Protein AF-A0A9E1JSA4-F1 (afdb_monomer)

pLDDT: mean 88.65, std 15.72, range [30.05, 98.81]

Mean predicted aligned error: 5.72 Å

Secondary structure (DSSP, 8-state):
-PPPPP--HHHHTSPPBP--HHHHHHTTHHHHHHHHHHTSSS--SEEEGGGGT--BSEEEEEETTEEEEEES-EEEEEEEEPPPEEE--TTSTT--EEE--EEEEEEEETTEEEEEEHHHHHHHHHHHHHHTT--HHHHSEE--------

Structure (mmCIF, N/CA/C/O backbone):
data_AF-A0A9E1JSA4-F1
#
_entry.id   AF-A0A9E1JSA4-F1
#
loop_
_atom_site.group_PDB
_atom_site.id
_atom_site.type_symbol
_atom_site.label_atom_id
_atom_site.label_alt_id
_atom_site.label_comp_id
_atom_site.label_asym_id
_atom_site.label_entity_id
_atom_site.label_seq_id
_atom_site.pdbx_PDB_ins_code
_atom_site.Cartn_x
_atom_site.Cartn_y
_atom_site.Cartn_z
_atom_site.occupancy
_atom_site.B_iso_or_equiv
_atom_site.auth_seq_id
_atom_site.auth_comp_id
_atom_site.auth_asym_id
_atom_site.auth_atom_id
_atom_site.pdbx_PDB_model_num
ATOM 1 N N . MET A 1 1 ? 10.014 -5.311 18.396 1.00 60.06 1 MET A N 1
ATOM 2 C CA . MET A 1 1 ? 10.440 -6.241 17.327 1.00 60.06 1 MET A CA 1
ATOM 3 C C . MET A 1 1 ? 9.776 -5.787 16.044 1.00 60.06 1 MET A C 1
ATOM 5 O O . MET A 1 1 ? 8.606 -5.438 16.106 1.00 60.06 1 MET A O 1
ATOM 9 N N . THR A 1 2 ? 10.513 -5.715 14.939 1.00 83.81 2 THR A N 1
ATOM 10 C CA . THR A 1 2 ? 9.966 -5.268 13.650 1.00 83.81 2 THR A CA 1
ATOM 11 C C . THR A 1 2 ? 9.256 -6.417 12.941 1.00 83.81 2 THR A C 1
ATOM 13 O O . THR A 1 2 ? 9.742 -7.548 12.987 1.00 83.81 2 THR A O 1
ATOM 16 N N . ASP A 1 3 ? 8.117 -6.145 12.299 1.00 91.88 3 ASP A N 1
ATOM 17 C CA . ASP A 1 3 ? 7.395 -7.154 11.522 1.00 91.88 3 ASP A CA 1
ATOM 18 C C . ASP A 1 3 ? 8.236 -7.669 10.348 1.00 91.88 3 ASP A C 1
ATOM 20 O O . ASP A 1 3 ? 8.917 -6.909 9.656 1.00 91.88 3 ASP A O 1
ATOM 24 N N . LYS A 1 4 ? 8.154 -8.978 10.094 1.00 92.62 4 LYS A N 1
ATOM 25 C CA . LYS A 1 4 ? 8.785 -9.605 8.932 1.00 92.62 4 LYS A CA 1
ATOM 26 C C . LYS A 1 4 ? 7.901 -9.412 7.701 1.00 92.62 4 LYS A C 1
ATOM 28 O O . LYS A 1 4 ? 6.709 -9.710 7.744 1.00 92.62 4 LYS A O 1
ATOM 33 N N . ILE A 1 5 ? 8.507 -9.006 6.587 1.00 94.50 5 ILE A N 1
ATOM 34 C CA . ILE A 1 5 ? 7.820 -8.968 5.293 1.00 94.50 5 ILE A CA 1
ATOM 35 C C . ILE A 1 5 ? 7.510 -10.400 4.844 1.00 94.50 5 ILE A C 1
ATOM 37 O O . ILE A 1 5 ? 8.395 -11.255 4.752 1.00 94.50 5 ILE A O 1
ATOM 41 N N . ILE A 1 6 ? 6.237 -10.659 4.569 1.00 95.69 6 ILE A N 1
ATOM 42 C CA . ILE A 1 6 ? 5.735 -11.949 4.112 1.00 95.69 6 ILE A CA 1
ATOM 43 C C . ILE A 1 6 ? 6.086 -12.148 2.640 1.00 95.69 6 ILE A C 1
ATOM 45 O O . ILE A 1 6 ? 5.862 -11.265 1.811 1.00 95.69 6 ILE A O 1
ATOM 49 N N . THR A 1 7 ? 6.593 -13.340 2.330 1.00 95.19 7 THR A N 1
ATOM 50 C CA . THR A 1 7 ? 6.856 -13.833 0.967 1.00 95.19 7 THR A CA 1
ATOM 51 C C . THR A 1 7 ? 5.967 -15.022 0.586 1.00 95.19 7 THR A C 1
ATOM 53 O O . THR A 1 7 ? 6.021 -15.509 -0.541 1.00 95.19 7 THR A O 1
ATOM 56 N N . ASP A 1 8 ? 5.158 -15.508 1.529 1.00 96.25 8 ASP A N 1
ATOM 57 C CA . ASP A 1 8 ? 4.185 -16.576 1.318 1.00 96.25 8 ASP A CA 1
ATOM 58 C C . ASP A 1 8 ? 3.027 -16.073 0.441 1.00 96.25 8 ASP A C 1
ATOM 60 O O . ASP A 1 8 ? 2.256 -15.192 0.834 1.00 96.25 8 ASP A O 1
ATOM 64 N N . GLN A 1 9 ? 2.904 -16.634 -0.761 1.00 95.00 9 GLN A N 1
ATOM 65 C CA . GLN A 1 9 ? 1.901 -16.200 -1.729 1.00 95.00 9 GLN A CA 1
ATOM 66 C C . GLN A 1 9 ? 0.475 -16.607 -1.347 1.00 95.00 9 GLN A C 1
ATOM 68 O O . GLN A 1 9 ? -0.454 -15.935 -1.786 1.00 95.00 9 GLN A O 1
ATOM 73 N N . GLU A 1 10 ? 0.264 -17.646 -0.537 1.00 95.12 10 GLU A N 1
ATOM 74 C CA . GLU A 1 10 ? -1.085 -18.007 -0.082 1.00 95.12 10 GLU A CA 1
ATOM 75 C C . GLU A 1 10 ? -1.642 -16.929 0.847 1.00 95.12 10 GLU A C 1
ATOM 77 O O . GLU A 1 10 ? -2.804 -16.533 0.736 1.00 95.12 10 GLU A O 1
ATOM 82 N N . ILE A 1 11 ? -0.792 -16.384 1.723 1.00 96.38 11 ILE A N 1
ATOM 83 C CA . ILE A 1 11 ? -1.162 -15.253 2.578 1.00 96.38 11 ILE A CA 1
ATOM 84 C C . ILE A 1 11 ? -1.359 -13.990 1.739 1.00 96.38 11 ILE A C 1
ATOM 86 O O . ILE A 1 11 ? -2.385 -13.327 1.874 1.00 96.38 11 ILE A O 1
ATOM 90 N N . LEU A 1 12 ? -0.414 -13.669 0.853 1.00 97.19 12 LEU A N 1
ATOM 91 C CA . LEU A 1 12 ? -0.435 -12.425 0.073 1.00 97.19 12 LEU A CA 1
ATOM 92 C C . LEU A 1 12 ? -1.573 -12.348 -0.953 1.00 97.19 12 LEU A C 1
ATOM 94 O O . LEU A 1 12 ? -1.863 -11.264 -1.451 1.00 97.19 12 LEU A O 1
ATOM 98 N N . ARG A 1 13 ? -2.205 -13.479 -1.283 1.00 96.25 13 ARG A N 1
ATOM 99 C CA . ARG A 1 13 ? -3.356 -13.550 -2.194 1.00 96.25 13 ARG A CA 1
ATOM 100 C C . ARG A 1 13 ? -4.704 -13.372 -1.495 1.00 96.25 13 ARG A C 1
ATOM 102 O O . ARG A 1 13 ? -5.732 -13.327 -2.169 1.00 96.25 13 ARG A O 1
ATOM 109 N N . LYS A 1 14 ? -4.729 -13.249 -0.163 1.00 97.19 14 LYS A N 1
ATOM 110 C CA . LYS A 1 14 ? -5.958 -12.935 0.578 1.00 97.19 14 LYS A CA 1
ATOM 111 C C . LYS A 1 14 ? -6.451 -11.534 0.211 1.00 97.19 14 LYS A C 1
ATOM 113 O O . LYS A 1 14 ? -5.670 -10.589 0.147 1.00 97.19 14 LYS A O 1
ATOM 118 N N . ILE A 1 15 ? -7.762 -11.403 0.016 1.00 97.38 15 ILE A N 1
ATOM 119 C CA . ILE A 1 15 ? -8.406 -10.102 -0.185 1.00 97.38 15 ILE A CA 1
ATOM 120 C C . ILE A 1 15 ? -8.482 -9.390 1.166 1.00 97.38 15 ILE A C 1
ATOM 122 O O . ILE A 1 15 ? -9.014 -9.931 2.137 1.00 97.38 15 ILE A O 1
ATOM 126 N N . SER A 1 16 ? -7.950 -8.173 1.219 1.00 98.12 16 SER A N 1
ATOM 127 C CA . SER A 1 16 ? -7.999 -7.335 2.410 1.00 98.12 16 SER A CA 1
ATOM 128 C C . SER A 1 16 ? -9.418 -6.850 2.705 1.00 98.12 16 SER A C 1
ATOM 130 O O . SER A 1 16 ? -10.176 -6.495 1.804 1.00 98.12 16 SER A O 1
ATOM 132 N N . SER A 1 17 ? -9.762 -6.768 3.987 1.00 98.25 17 SER A N 1
ATOM 133 C CA . SER A 1 17 ? -11.061 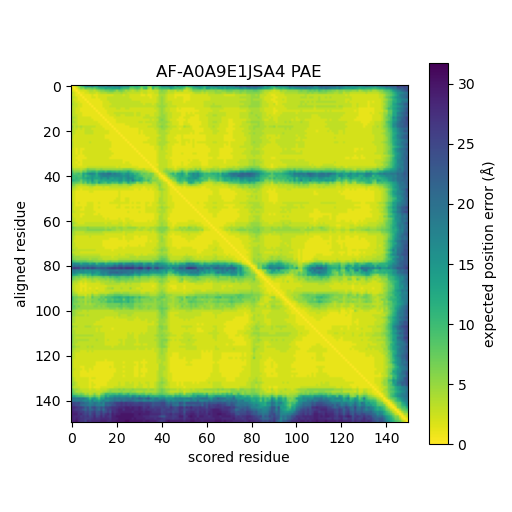-6.280 4.455 1.00 98.25 17 SER A CA 1
ATOM 134 C C . SER A 1 17 ? -11.087 -4.752 4.593 1.00 98.25 17 SER A C 1
ATOM 136 O O . SER A 1 17 ? -10.047 -4.154 4.901 1.00 98.25 17 SER A O 1
ATOM 138 N N . PRO A 1 18 ? -12.257 -4.102 4.424 1.00 98.06 18 PRO A N 1
ATOM 139 C CA . PRO A 1 18 ? -12.437 -2.694 4.769 1.00 98.06 18 PRO A CA 1
ATOM 140 C C . PRO A 1 18 ? -11.917 -2.389 6.175 1.00 98.06 18 PRO A C 1
ATOM 142 O O . PRO A 1 18 ? -12.026 -3.209 7.083 1.00 98.06 18 PRO A O 1
ATOM 145 N N . THR A 1 19 ? -11.309 -1.222 6.342 1.00 97.94 19 THR A N 1
ATOM 146 C CA . THR A 1 19 ? -10.531 -0.873 7.536 1.00 97.94 19 THR A CA 1
ATOM 147 C C . THR A 1 19 ? -10.969 0.473 8.095 1.00 97.94 19 THR A C 1
ATOM 149 O O . THR A 1 19 ? -11.184 1.416 7.334 1.00 97.94 19 THR A O 1
ATOM 152 N N . SER A 1 20 ? -11.104 0.592 9.414 1.00 98.31 20 SER A N 1
ATOM 153 C CA . SER A 1 20 ? -11.369 1.874 10.075 1.00 98.31 20 SER A CA 1
ATOM 154 C C . SER A 1 20 ? -10.073 2.595 10.456 1.00 98.31 20 SER A C 1
ATOM 156 O O . SER A 1 20 ? -9.028 1.971 10.626 1.00 98.31 20 SER A O 1
ATOM 158 N N . GLU A 1 21 ? -10.138 3.915 10.641 1.00 98.00 21 GLU A N 1
ATOM 159 C CA . GLU A 1 21 ? -9.004 4.682 11.179 1.00 98.00 21 GLU A CA 1
ATOM 160 C C . GLU A 1 21 ? -8.597 4.189 12.573 1.00 98.00 21 GLU A C 1
ATOM 162 O O . GLU A 1 21 ? -7.408 4.077 12.856 1.00 98.00 21 GLU A O 1
ATOM 167 N N . GLN A 1 22 ? -9.568 3.798 13.407 1.00 98.31 22 GLN A N 1
ATOM 168 C CA . GLN A 1 22 ? -9.292 3.258 14.737 1.00 98.31 22 GLN A CA 1
ATOM 169 C C . GLN A 1 22 ? -8.458 1.972 14.666 1.00 98.31 22 GLN A C 1
ATOM 171 O O . GLN A 1 22 ? -7.467 1.859 15.372 1.00 98.31 22 GLN A O 1
ATOM 176 N N . GLN A 1 23 ? -8.768 1.049 13.746 1.00 98.44 23 GLN A N 1
ATOM 177 C CA . GLN A 1 23 ? -7.958 -0.161 13.554 1.00 98.44 23 GLN A CA 1
ATOM 178 C C . GLN A 1 23 ? -6.525 0.158 13.114 1.00 98.44 23 GLN A C 1
ATOM 180 O O . GLN A 1 23 ? -5.592 -0.522 13.533 1.00 98.44 23 GLN A O 1
ATOM 185 N N . VAL A 1 24 ? -6.336 1.178 12.268 1.00 98.31 24 VAL A N 1
ATOM 186 C CA . VAL A 1 24 ? -4.997 1.624 11.848 1.00 98.31 24 VAL A CA 1
ATOM 187 C C . VAL A 1 24 ? -4.188 2.109 13.050 1.00 98.31 24 VAL A C 1
ATOM 189 O O . VAL A 1 24 ? -3.004 1.782 13.144 1.00 98.31 24 VAL A O 1
ATOM 192 N N . ILE A 1 25 ? -4.826 2.874 13.941 1.00 98.06 25 ILE A N 1
ATOM 193 C CA . ILE A 1 25 ? -4.217 3.434 15.153 1.00 98.06 25 ILE A CA 1
ATOM 194 C C . ILE A 1 25 ? -3.915 2.326 16.164 1.00 98.06 25 ILE A C 1
ATOM 196 O O . ILE A 1 25 ? -2.771 2.196 16.588 1.00 98.06 25 ILE A O 1
ATOM 200 N N . ASP A 1 26 ? -4.905 1.497 16.497 1.00 98.25 26 ASP A N 1
ATOM 201 C CA . ASP A 1 26 ? -4.788 0.435 17.505 1.00 98.25 26 ASP A CA 1
ATOM 202 C C . ASP A 1 26 ? -3.701 -0.584 17.146 1.00 98.25 26 ASP A C 1
ATOM 204 O O . ASP A 1 26 ? -3.016 -1.118 18.016 1.00 98.25 26 ASP A O 1
ATOM 208 N N . LEU A 1 27 ? -3.532 -0.851 15.848 1.00 97.88 27 LEU A N 1
ATOM 209 C CA . LEU A 1 27 ? -2.523 -1.776 15.339 1.00 97.88 27 LEU A CA 1
ATOM 210 C C . LEU A 1 27 ? -1.191 -1.101 15.006 1.00 97.88 27 LEU A C 1
ATOM 212 O O . LEU A 1 27 ? -0.290 -1.805 14.550 1.00 97.88 27 LEU A O 1
ATOM 216 N N . ASP A 1 28 ? -1.078 0.218 15.179 1.00 97.94 28 ASP A N 1
ATOM 217 C CA . ASP A 1 28 ? 0.084 1.043 14.833 1.00 97.94 28 ASP A CA 1
ATOM 218 C C . ASP A 1 28 ? 0.617 0.782 13.408 1.00 97.94 28 ASP A C 1
ATOM 220 O O . ASP A 1 28 ? 1.824 0.678 13.154 1.00 97.94 28 ASP A O 1
ATOM 224 N N . LEU A 1 29 ? -0.298 0.621 12.441 1.00 98.06 29 LEU A N 1
ATOM 225 C CA . LEU A 1 29 ? 0.060 0.114 11.108 1.00 98.06 29 LEU A CA 1
ATOM 226 C C . LEU A 1 29 ? 1.054 1.020 10.383 1.00 98.06 29 LEU A C 1
ATOM 228 O O . LEU A 1 29 ? 1.892 0.530 9.633 1.00 98.06 29 LEU A O 1
ATOM 232 N N . VAL A 1 30 ? 0.986 2.335 10.599 1.00 97.69 30 VAL A N 1
ATOM 233 C CA . VAL A 1 30 ? 1.906 3.282 9.958 1.00 97.69 30 VAL A CA 1
ATOM 234 C C . VAL A 1 30 ? 3.350 3.009 10.378 1.00 97.69 30 VAL A C 1
ATOM 236 O O . VAL A 1 30 ? 4.217 2.871 9.515 1.00 97.69 30 VAL A O 1
ATOM 239 N N . ASN A 1 31 ? 3.623 2.921 11.681 1.00 97.00 31 ASN A N 1
ATOM 240 C CA . ASN A 1 31 ? 4.989 2.721 12.160 1.00 97.00 31 ASN A CA 1
ATOM 241 C C . ASN A 1 31 ? 5.480 1.305 11.867 1.00 97.00 31 ASN A C 1
ATOM 243 O O . ASN A 1 31 ? 6.637 1.140 11.494 1.00 97.00 31 ASN A O 1
ATOM 247 N N . ARG A 1 32 ? 4.607 0.298 11.963 1.00 97.12 32 ARG A N 1
ATOM 248 C CA . ARG A 1 32 ? 4.953 -1.094 11.646 1.00 97.12 32 ARG A CA 1
ATOM 249 C C . ARG A 1 32 ? 5.341 -1.284 10.188 1.00 97.12 32 ARG A C 1
ATOM 251 O O . ARG A 1 32 ? 6.376 -1.882 9.909 1.00 97.12 32 ARG A O 1
ATOM 258 N N . LEU A 1 33 ? 4.561 -0.723 9.263 1.00 96.75 33 LEU A N 1
ATOM 259 C CA . LEU A 1 33 ? 4.867 -0.780 7.832 1.00 96.75 33 LEU A CA 1
ATOM 260 C C . LEU A 1 33 ? 6.145 -0.010 7.496 1.00 96.75 33 LEU A C 1
ATOM 262 O O . LEU A 1 33 ? 6.985 -0.526 6.759 1.00 96.75 33 LEU A O 1
ATOM 266 N N . ARG A 1 34 ? 6.326 1.185 8.076 1.00 95.25 34 ARG A N 1
ATOM 267 C CA . ARG A 1 34 ? 7.558 1.971 7.921 1.00 95.25 34 ARG A CA 1
ATOM 268 C C . ARG A 1 34 ? 8.774 1.187 8.414 1.00 95.25 34 ARG A C 1
ATOM 270 O O . ARG A 1 34 ? 9.733 1.017 7.672 1.00 95.25 34 ARG A O 1
ATOM 277 N N . ALA A 1 35 ? 8.710 0.670 9.639 1.00 94.31 35 ALA A N 1
ATOM 278 C CA . ALA A 1 35 ? 9.800 -0.080 10.243 1.00 94.31 35 ALA A CA 1
ATOM 279 C C . ALA A 1 35 ? 10.120 -1.344 9.437 1.00 94.31 35 ALA A C 1
ATOM 281 O O . ALA A 1 35 ? 11.286 -1.590 9.153 1.00 94.31 35 ALA A O 1
ATOM 282 N N . ALA A 1 36 ? 9.111 -2.114 9.015 1.00 93.44 36 ALA A N 1
ATOM 283 C CA . ALA A 1 36 ? 9.313 -3.300 8.183 1.00 93.44 36 ALA A CA 1
ATOM 284 C C . ALA A 1 36 ? 10.008 -2.954 6.857 1.00 93.44 36 ALA A C 1
ATOM 286 O O . ALA A 1 36 ? 10.972 -3.621 6.480 1.00 93.44 36 ALA A O 1
ATOM 287 N N . ASN A 1 37 ? 9.591 -1.874 6.190 1.00 91.44 37 ASN A N 1
ATOM 288 C CA . ASN A 1 37 ? 10.226 -1.397 4.961 1.00 91.44 37 ASN A CA 1
ATOM 289 C C . ASN A 1 37 ? 11.697 -0.982 5.158 1.00 91.44 37 ASN A C 1
ATOM 291 O O . ASN A 1 37 ? 12.507 -1.157 4.250 1.00 91.44 37 ASN A O 1
ATOM 295 N N . ASP A 1 38 ? 12.043 -0.464 6.338 1.00 87.00 38 ASP A N 1
ATOM 296 C CA . ASP A 1 38 ? 13.382 0.042 6.656 1.00 87.00 38 ASP A CA 1
ATOM 297 C C . ASP A 1 38 ? 14.353 -1.061 7.158 1.00 87.00 38 ASP A C 1
ATOM 299 O O . ASP A 1 38 ? 15.528 -0.787 7.386 1.00 87.00 38 ASP A O 1
ATOM 303 N N . THR A 1 39 ? 13.908 -2.321 7.310 1.00 76.88 39 THR A N 1
ATOM 304 C CA . THR A 1 39 ? 14.761 -3.439 7.795 1.00 76.88 39 THR A CA 1
ATOM 305 C C . THR A 1 39 ? 15.593 -4.152 6.725 1.00 76.88 39 THR A C 1
ATOM 307 O O . THR A 1 39 ? 16.436 -4.985 7.062 1.00 76.88 39 THR A O 1
ATOM 310 N N . GLY A 1 40 ? 15.361 -3.878 5.440 1.00 64.50 40 GLY A N 1
ATOM 311 C CA . GLY A 1 40 ? 16.043 -4.553 4.333 1.00 64.50 40 GLY A CA 1
ATOM 312 C C . GLY A 1 40 ? 17.326 -3.860 3.863 1.00 64.50 40 GLY A C 1
ATOM 313 O O . GLY A 1 40 ? 17.562 -2.689 4.133 1.00 64.50 40 GL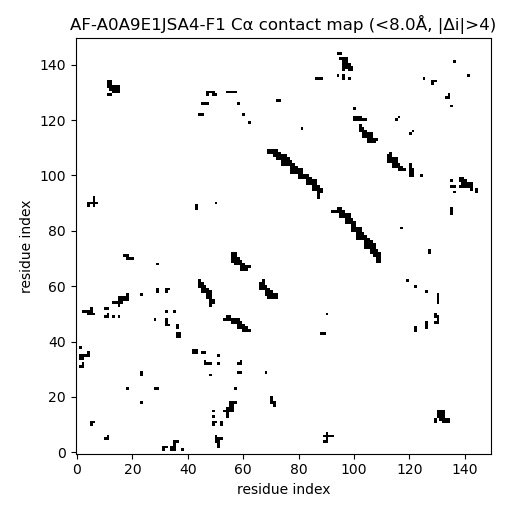Y A O 1
ATOM 314 N N . TRP A 1 41 ? 18.121 -4.568 3.054 1.00 56.50 41 TRP A N 1
ATOM 315 C CA . TRP A 1 41 ? 19.255 -3.990 2.307 1.00 56.50 41 TRP A CA 1
ATOM 316 C C . TRP A 1 41 ? 18.819 -2.961 1.252 1.00 56.50 41 TRP A C 1
ATOM 318 O O . TRP A 1 41 ? 19.618 -2.145 0.800 1.00 56.50 41 TRP A O 1
ATOM 328 N N . ILE A 1 42 ? 17.550 -3.022 0.839 1.00 65.38 42 ILE A N 1
ATOM 329 C CA . ILE A 1 42 ? 16.923 -2.120 -0.123 1.00 65.38 42 ILE A CA 1
ATOM 330 C C . ILE A 1 42 ? 15.581 -1.698 0.471 1.00 65.38 42 ILE A C 1
ATOM 332 O O . ILE A 1 42 ? 14.702 -2.539 0.664 1.00 65.38 42 ILE A O 1
ATOM 336 N N . ALA A 1 43 ? 15.418 -0.404 0.740 1.00 72.25 43 ALA A N 1
ATOM 337 C CA . ALA A 1 43 ? 14.133 0.152 1.141 1.00 72.25 43 ALA A CA 1
ATOM 338 C C . ALA A 1 43 ? 13.186 0.211 -0.068 1.00 72.25 43 ALA A C 1
ATOM 340 O O . ALA A 1 43 ? 13.546 0.717 -1.136 1.00 72.25 43 ALA A O 1
ATOM 341 N N . GLY A 1 44 ? 11.969 -0.303 0.100 1.00 82.44 44 GLY A N 1
ATOM 342 C CA . GLY A 1 44 ? 10.902 -0.177 -0.888 1.00 82.44 44 GLY A CA 1
ATOM 343 C C . GLY A 1 44 ? 10.284 1.223 -0.894 1.00 82.44 44 GLY A C 1
ATOM 344 O O . GLY A 1 44 ? 10.512 2.042 0.000 1.00 82.44 44 GLY A O 1
ATOM 345 N N . CYS A 1 45 ? 9.472 1.506 -1.917 1.00 91.88 45 CYS A N 1
ATOM 346 C CA . CYS A 1 45 ? 8.706 2.753 -1.983 1.00 91.88 45 CYS A CA 1
ATOM 347 C C . CYS A 1 45 ? 7.408 2.702 -1.165 1.00 91.88 45 CYS A C 1
ATOM 349 O O . CYS A 1 45 ? 6.835 3.757 -0.910 1.00 91.88 45 CYS A O 1
ATOM 351 N N . GLY A 1 46 ? 6.937 1.518 -0.770 1.00 95.44 46 GLY A N 1
ATOM 352 C CA . GLY A 1 46 ? 5.681 1.322 -0.055 1.00 95.44 46 GLY A CA 1
ATOM 353 C C . GLY A 1 46 ? 5.502 -0.109 0.433 1.00 95.44 46 GLY A C 1
ATOM 354 O O . GLY A 1 46 ? 6.254 -1.005 0.043 1.00 95.44 46 GLY A O 1
ATOM 355 N N . LEU A 1 47 ? 4.543 -0.274 1.343 1.00 97.19 47 LEU A N 1
ATOM 356 C CA . LEU A 1 47 ? 4.169 -1.554 1.920 1.00 97.19 47 LEU A CA 1
ATOM 357 C C . LEU A 1 47 ? 2.682 -1.546 2.3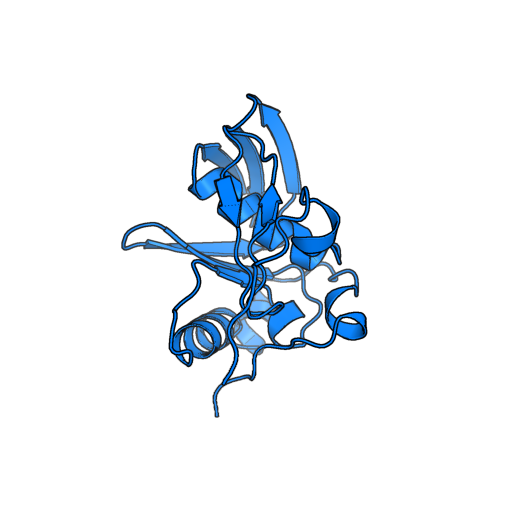11 1.00 97.19 47 LEU A C 1
ATOM 359 O O . LEU A 1 47 ? 2.203 -0.625 2.986 1.00 97.19 47 LEU A O 1
ATOM 363 N N . ALA A 1 48 ? 1.958 -2.592 1.926 1.00 98.31 48 ALA A N 1
ATOM 364 C CA . ALA A 1 48 ? 0.577 -2.841 2.324 1.00 98.31 48 ALA A CA 1
ATOM 365 C C . ALA A 1 48 ? 0.499 -3.695 3.600 1.00 98.31 48 ALA A C 1
ATOM 367 O O . ALA A 1 48 ? 1.344 -4.556 3.839 1.00 98.31 48 ALA A O 1
ATOM 368 N N . ALA A 1 49 ? -0.561 -3.521 4.397 1.00 98.44 49 ALA A N 1
ATOM 369 C CA . ALA A 1 49 ? -0.785 -4.265 5.645 1.00 98.44 49 ALA A CA 1
ATOM 370 C C . ALA A 1 49 ? -0.709 -5.794 5.460 1.00 98.44 49 ALA A C 1
ATOM 372 O O . ALA A 1 49 ? -0.160 -6.503 6.307 1.00 98.44 49 ALA A O 1
ATOM 373 N N . ILE A 1 50 ? -1.175 -6.311 4.318 1.00 98.44 50 ILE A N 1
ATOM 374 C CA . ILE A 1 50 ? -1.119 -7.748 4.018 1.00 98.44 50 ILE A CA 1
ATOM 375 C C . ILE A 1 50 ? 0.320 -8.281 3.953 1.00 98.44 50 ILE A C 1
ATOM 377 O O . ILE A 1 50 ? 0.567 -9.434 4.299 1.00 98.44 50 ILE A O 1
ATOM 381 N N . GLN A 1 51 ? 1.290 -7.438 3.590 1.00 97.50 51 GLN A N 1
ATOM 382 C CA . GLN A 1 51 ? 2.700 -7.821 3.498 1.00 97.50 51 GLN A CA 1
ATOM 383 C C . GLN A 1 51 ? 3.363 -7.986 4.869 1.00 97.50 51 GLN A C 1
ATOM 385 O O . GLN A 1 51 ? 4.463 -8.521 4.935 1.00 97.50 51 GLN A O 1
ATOM 390 N N . ILE A 1 52 ? 2.688 -7.596 5.954 1.00 97.44 52 ILE A N 1
ATOM 391 C CA . ILE A 1 52 ? 3.043 -7.946 7.339 1.00 97.44 52 ILE A CA 1
ATOM 392 C C . ILE A 1 52 ? 2.002 -8.884 7.978 1.00 97.44 52 ILE A C 1
ATOM 394 O O . ILE A 1 52 ? 1.933 -9.018 9.195 1.00 97.44 52 ILE A O 1
ATOM 398 N N . GLY A 1 53 ? 1.166 -9.538 7.161 1.00 97.38 53 GLY A N 1
ATOM 399 C CA . GLY A 1 53 ? 0.212 -10.562 7.603 1.00 97.38 53 GLY A CA 1
ATOM 400 C C . GLY A 1 53 ? -1.139 -10.046 8.069 1.00 97.38 53 GLY A C 1
ATOM 401 O O . GLY A 1 53 ? -1.927 -10.820 8.608 1.00 97.38 53 GLY A O 1
ATOM 402 N N . ILE A 1 54 ? -1.433 -8.765 7.851 1.00 98.06 54 ILE A N 1
ATOM 403 C CA . ILE A 1 54 ? -2.665 -8.130 8.316 1.00 98.06 54 ILE A CA 1
ATOM 404 C C . ILE A 1 54 ? -3.546 -7.808 7.099 1.00 98.06 54 ILE A C 1
ATOM 406 O O . ILE A 1 54 ? -3.282 -6.822 6.412 1.00 98.06 54 ILE A O 1
ATOM 410 N N . PRO A 1 55 ? -4.591 -8.606 6.796 1.00 98.06 55 PRO A N 1
ATOM 411 C CA . PRO A 1 55 ? -5.426 -8.451 5.599 1.00 98.06 55 PRO A CA 1
ATOM 412 C C . PRO A 1 55 ? -6.415 -7.280 5.733 1.00 98.06 55 PRO A C 1
ATOM 414 O O . PRO A 1 55 ? -7.632 -7.457 5.708 1.00 98.06 55 PRO A O 1
ATOM 417 N N . LEU A 1 56 ? -5.888 -6.069 5.892 1.00 98.62 56 LEU A N 1
ATOM 418 C CA . LEU A 1 56 ? -6.625 -4.812 5.987 1.00 98.62 56 LEU A CA 1
ATOM 419 C C . LEU A 1 56 ? -6.350 -3.948 4.749 1.00 98.62 56 LEU A C 1
ATOM 421 O O . LEU A 1 56 ? -5.267 -4.010 4.158 1.00 98.62 56 LEU A O 1
ATOM 425 N N . MET A 1 57 ? -7.347 -3.178 4.309 1.00 98.50 57 MET A N 1
ATOM 426 C CA . MET A 1 57 ? -7.263 -2.244 3.180 1.00 98.50 57 MET A CA 1
ATOM 427 C C . MET A 1 57 ? -6.500 -0.977 3.583 1.00 98.50 57 MET A C 1
ATOM 429 O O . MET A 1 57 ? -7.029 0.140 3.584 1.00 98.50 57 MET A O 1
ATOM 433 N N . PHE A 1 58 ? -5.234 -1.171 3.939 1.00 98.81 58 PHE A N 1
ATOM 434 C CA . PHE A 1 58 ? -4.336 -0.121 4.376 1.00 98.81 58 PHE A CA 1
ATOM 435 C C . PHE A 1 58 ? -2.935 -0.306 3.799 1.00 98.81 58 PHE A C 1
ATOM 437 O O . PHE A 1 58 ? -2.413 -1.420 3.745 1.00 98.81 58 PHE A O 1
ATOM 444 N N . ALA A 1 59 ? -2.321 0.793 3.373 1.00 98.75 59 ALA A N 1
ATOM 445 C CA . ALA A 1 59 ? -0.924 0.821 2.965 1.00 98.75 59 ALA A CA 1
ATOM 446 C C . ALA A 1 59 ? -0.269 2.141 3.350 1.00 98.75 59 ALA A C 1
ATOM 448 O O . ALA A 1 59 ? -0.920 3.187 3.448 1.00 98.75 59 ALA A O 1
ATOM 449 N N . TRP A 1 60 ? 1.044 2.084 3.497 1.00 98.44 60 TRP A N 1
ATOM 450 C CA . TRP A 1 60 ? 1.912 3.229 3.702 1.00 98.44 60 TRP A CA 1
ATOM 451 C C . TRP A 1 60 ? 2.941 3.282 2.570 1.00 98.44 60 TRP A C 1
ATOM 453 O O . TRP A 1 60 ? 3.382 2.243 2.084 1.00 98.44 60 TRP A O 1
ATOM 463 N N . PHE A 1 61 ? 3.313 4.480 2.117 1.00 97.56 61 PHE A N 1
ATOM 464 C CA . PHE A 1 61 ? 4.339 4.640 1.087 1.00 97.56 61 PHE A CA 1
ATOM 465 C C . PHE A 1 61 ? 5.059 5.991 1.166 1.00 97.56 61 PHE A C 1
ATOM 467 O O . PHE A 1 61 ? 4.500 6.989 1.625 1.00 97.56 61 PHE A O 1
ATOM 474 N N . LYS A 1 62 ? 6.293 6.038 0.657 1.00 95.12 62 LYS A N 1
ATOM 475 C CA . LYS A 1 62 ? 7.115 7.246 0.494 1.00 95.12 62 LYS A CA 1
ATOM 476 C C . LYS A 1 62 ? 7.107 7.703 -0.968 1.00 95.12 62 LYS A C 1
ATOM 478 O O . LYS A 1 62 ? 7.151 6.899 -1.898 1.00 95.12 62 LYS A O 1
ATOM 483 N N . PHE A 1 63 ? 7.052 9.013 -1.194 1.00 93.75 63 PHE A N 1
ATOM 484 C CA . PHE A 1 63 ? 7.242 9.607 -2.520 1.00 93.75 63 PHE A CA 1
ATOM 485 C C . PHE A 1 63 ? 7.934 10.969 -2.403 1.00 93.75 63 PHE A C 1
ATOM 487 O O . PHE A 1 63 ? 7.330 11.938 -1.931 1.00 93.75 63 PHE A O 1
ATOM 494 N N . GLY A 1 64 ? 9.192 11.036 -2.853 1.00 90.62 64 GLY A N 1
ATOM 495 C CA . GLY A 1 64 ? 10.109 12.109 -2.454 1.00 90.62 64 GLY A CA 1
ATOM 496 C C . GLY A 1 64 ? 10.345 12.060 -0.941 1.00 90.62 64 GLY A C 1
ATOM 497 O O . GLY A 1 64 ? 10.315 10.981 -0.355 1.00 90.62 64 GLY A O 1
ATOM 498 N N . ASP A 1 65 ? 10.451 13.222 -0.302 1.00 90.25 65 ASP A N 1
ATOM 499 C CA . ASP A 1 65 ? 10.663 13.333 1.154 1.00 90.25 65 ASP A CA 1
ATOM 500 C C . ASP A 1 65 ? 9.363 13.262 1.974 1.00 90.25 65 ASP A C 1
ATOM 502 O O . ASP A 1 65 ? 9.312 13.674 3.132 1.00 90.25 65 ASP A O 1
ATOM 506 N N . LYS A 1 66 ? 8.264 12.805 1.361 1.00 94.94 66 LYS A N 1
ATOM 507 C CA . LYS A 1 66 ? 6.934 12.783 1.979 1.00 94.94 66 LYS A CA 1
ATOM 508 C C . LYS A 1 66 ? 6.412 11.364 2.118 1.00 94.94 66 LYS A C 1
ATOM 510 O O . LYS A 1 66 ? 6.469 10.574 1.174 1.00 94.94 66 LYS A O 1
ATOM 515 N N . GLU A 1 67 ? 5.813 11.095 3.270 1.00 96.25 67 GLU A N 1
ATOM 516 C CA . GLU A 1 67 ? 5.067 9.871 3.543 1.00 96.25 67 GLU A CA 1
ATOM 517 C C . GLU A 1 67 ? 3.578 10.059 3.241 1.00 96.25 67 GLU A C 1
ATOM 519 O O . GLU A 1 67 ? 3.012 11.148 3.373 1.00 96.25 67 GLU A O 1
ATOM 524 N N . PHE A 1 68 ? 2.934 8.979 2.819 1.00 98.06 68 PHE A N 1
ATOM 525 C CA . PHE A 1 68 ? 1.524 8.936 2.473 1.00 98.06 68 PHE A CA 1
ATOM 526 C C . PHE A 1 68 ? 0.909 7.632 2.971 1.00 98.06 68 PHE A C 1
ATOM 528 O O . PHE A 1 68 ? 1.575 6.604 3.063 1.00 98.06 68 PHE A O 1
ATOM 535 N N . THR A 1 69 ? -0.395 7.664 3.225 1.00 98.50 69 THR A N 1
ATOM 536 C CA . THR A 1 69 ? -1.183 6.475 3.549 1.00 98.50 69 THR A CA 1
ATOM 537 C C . THR A 1 69 ? -2.347 6.321 2.582 1.00 98.50 69 THR A C 1
ATOM 539 O O . THR A 1 69 ? -2.880 7.301 2.042 1.00 98.50 69 THR A O 1
ATOM 542 N N . LEU A 1 70 ? -2.741 5.071 2.375 1.00 98.75 70 LEU A N 1
ATOM 543 C CA . LEU A 1 70 ? -3.947 4.675 1.670 1.00 98.75 70 LEU A CA 1
ATOM 544 C C . LEU A 1 70 ? -4.842 3.932 2.656 1.00 98.75 70 LEU A C 1
ATOM 546 O O . LEU A 1 70 ? -4.403 2.954 3.244 1.00 98.75 70 LEU A O 1
ATOM 550 N N . LEU A 1 71 ? -6.080 4.390 2.811 1.00 98.75 71 LEU A N 1
ATOM 551 C CA . LEU A 1 71 ? -7.110 3.746 3.623 1.00 98.75 71 LEU A CA 1
ATOM 552 C C . LEU A 1 71 ? -8.359 3.568 2.769 1.00 98.75 71 LEU A C 1
ATOM 554 O O . LEU A 1 71 ? -8.866 4.553 2.214 1.00 98.75 71 LEU A O 1
ATOM 558 N N . ASN A 1 72 ? -8.816 2.319 2.660 1.00 98.56 72 ASN A N 1
ATOM 559 C CA . ASN A 1 72 ? -9.905 1.889 1.777 1.00 98.56 72 ASN A CA 1
ATOM 560 C C . ASN A 1 72 ? -9.806 2.499 0.363 1.00 98.56 72 ASN A C 1
ATOM 562 O O . ASN A 1 72 ? -10.754 3.140 -0.105 1.00 98.56 72 ASN A O 1
ATOM 566 N N . PRO A 1 73 ? -8.642 2.402 -0.310 1.00 98.44 73 PRO A N 1
ATOM 567 C CA . PRO A 1 73 ? -8.445 3.079 -1.579 1.00 98.44 73 PRO A CA 1
ATOM 568 C C . PRO A 1 73 ? -9.268 2.447 -2.710 1.00 98.44 73 PRO A C 1
ATOM 570 O O . PRO A 1 73 ? -9.261 1.233 -2.893 1.00 98.44 73 PRO A O 1
ATOM 573 N N . VAL A 1 74 ? -9.901 3.274 -3.549 1.00 97.19 74 VAL A N 1
ATOM 574 C CA . VAL A 1 74 ? -10.580 2.815 -4.779 1.00 97.19 74 VAL A CA 1
ATOM 575 C C . VAL A 1 74 ? -10.183 3.690 -5.963 1.00 97.19 74 VAL A C 1
ATOM 577 O O . VAL A 1 74 ? -10.241 4.918 -5.895 1.00 97.19 74 VAL A O 1
ATOM 580 N N . ILE A 1 75 ? -9.789 3.072 -7.080 1.00 97.81 75 ILE A N 1
ATOM 581 C CA . ILE A 1 75 ? -9.494 3.790 -8.329 1.00 97.81 75 ILE A CA 1
ATOM 582 C C . ILE A 1 75 ? -10.802 4.057 -9.077 1.00 97.81 75 ILE A C 1
ATOM 584 O O . ILE A 1 75 ? -11.476 3.126 -9.505 1.00 97.81 75 ILE A O 1
ATOM 588 N N . LEU A 1 76 ? -11.114 5.336 -9.281 1.00 97.38 76 LEU A N 1
ATOM 589 C CA . LEU A 1 76 ? -12.338 5.813 -9.931 1.00 97.38 76 LEU A CA 1
ATOM 590 C C . LEU A 1 76 ? -12.165 5.979 -11.445 1.00 97.38 76 LEU A C 1
ATOM 592 O O . LEU A 1 76 ? -13.056 5.661 -12.220 1.00 97.38 76 LEU A O 1
ATOM 596 N N . GLU A 1 77 ? -11.008 6.484 -11.879 1.00 96.56 77 GLU A N 1
ATOM 597 C CA . GLU A 1 77 ? -10.699 6.682 -13.298 1.00 96.56 77 GLU A CA 1
ATOM 598 C C . GLU A 1 77 ? -9.232 6.373 -13.577 1.00 96.56 77 GLU A C 1
ATOM 600 O O . GLU A 1 77 ? -8.349 6.675 -12.771 1.00 96.56 77 GLU A O 1
ATOM 605 N N . ARG A 1 78 ? -8.968 5.848 -14.774 1.00 94.75 78 ARG A N 1
ATOM 606 C CA . ARG A 1 78 ? -7.637 5.498 -15.267 1.00 94.75 78 ARG A CA 1
ATOM 607 C C . ARG A 1 78 ? -7.399 6.184 -16.612 1.00 94.75 78 ARG A C 1
ATOM 609 O O . ARG A 1 78 ? -8.245 6.099 -17.497 1.00 94.75 78 ARG A O 1
ATOM 616 N N . LYS A 1 79 ? -6.281 6.900 -16.771 1.00 91.25 79 LYS A N 1
ATOM 617 C CA . LYS A 1 79 ? -5.945 7.634 -18.006 1.00 91.25 79 LYS A CA 1
ATOM 618 C C . LYS A 1 79 ? -4.470 7.507 -18.375 1.00 91.25 79 LYS A C 1
ATOM 620 O O . LYS A 1 79 ? -3.594 7.560 -17.512 1.00 91.25 79 LYS A O 1
ATOM 625 N N . GLY A 1 80 ? -4.222 7.456 -19.684 1.00 83.31 80 GLY A N 1
ATOM 626 C CA . GLY A 1 80 ? -2.888 7.397 -20.279 1.00 83.31 80 GLY A CA 1
ATOM 627 C C . GLY A 1 80 ? -2.222 6.034 -20.102 1.00 83.31 80 GLY A C 1
ATOM 628 O O . GLY A 1 80 ? -2.304 5.414 -19.041 1.00 83.31 80 GLY A O 1
ATOM 629 N N . LYS A 1 81 ? -1.531 5.575 -21.146 1.00 67.44 81 LYS A N 1
ATOM 630 C CA . LYS A 1 81 ? -0.645 4.413 -21.051 1.00 67.44 81 LYS A CA 1
ATOM 631 C C . LYS A 1 81 ? 0.685 4.893 -20.476 1.00 67.44 81 LYS A C 1
ATOM 633 O O . LYS A 1 81 ? 1.281 5.823 -21.014 1.00 67.44 81 LYS A O 1
ATOM 638 N N . PHE A 1 82 ? 1.115 4.314 -19.360 1.00 66.38 82 PHE A N 1
ATOM 639 C CA . PHE A 1 82 ? 2.462 4.548 -18.854 1.00 66.38 82 PHE A CA 1
ATOM 640 C C . PHE A 1 82 ? 3.471 3.799 -19.732 1.00 66.38 82 PHE A C 1
ATOM 642 O O . PHE A 1 82 ? 3.136 2.749 -20.291 1.00 66.38 82 PHE A O 1
ATOM 649 N N . LYS A 1 83 ? 4.699 4.319 -19.859 1.00 65.50 83 LYS A N 1
ATOM 650 C CA . LYS A 1 83 ? 5.789 3.495 -20.396 1.00 65.50 83 LYS A CA 1
ATOM 651 C C . LYS A 1 83 ? 5.949 2.287 -19.464 1.00 65.50 83 LYS A C 1
ATOM 653 O O . LYS A 1 83 ? 5.828 2.473 -18.256 1.00 65.50 83 LYS A O 1
ATOM 658 N N . PRO A 1 84 ? 6.167 1.072 -19.981 1.00 66.31 84 PRO A N 1
ATOM 659 C CA . PRO A 1 84 ? 6.454 -0.061 -19.116 1.00 66.31 84 PRO A CA 1
ATOM 660 C C . PRO A 1 84 ? 7.708 0.256 -18.289 1.00 66.31 84 PRO A C 1
ATOM 662 O O . PRO A 1 84 ? 8.758 0.534 -18.866 1.00 66.31 84 PRO A O 1
ATOM 665 N N . ILE A 1 85 ? 7.570 0.291 -16.964 1.00 72.31 85 ILE A N 1
ATOM 666 C CA . ILE A 1 85 ? 8.682 0.462 -16.021 1.00 72.31 85 ILE A CA 1
ATOM 667 C C . ILE A 1 85 ? 8.799 -0.835 -15.226 1.00 72.31 85 ILE A C 1
ATOM 669 O O . ILE A 1 85 ? 7.794 -1.504 -14.966 1.00 72.31 85 ILE A O 1
ATOM 673 N N . ASP A 1 86 ? 10.030 -1.204 -14.899 1.00 82.81 86 ASP A N 1
ATOM 674 C CA . ASP A 1 86 ? 10.308 -2.384 -14.095 1.00 82.81 86 ASP A CA 1
ATOM 675 C C . ASP A 1 86 ? 9.870 -2.132 -12.638 1.00 82.81 86 ASP A C 1
ATOM 677 O O . ASP A 1 86 ? 10.215 -1.120 -12.029 1.00 82.81 86 ASP A O 1
ATOM 681 N N . GLU A 1 87 ? 9.063 -3.044 -12.096 1.00 86.06 87 GLU A N 1
ATOM 682 C CA . GLU A 1 87 ? 8.577 -3.037 -10.714 1.00 86.06 87 GLU A CA 1
ATOM 683 C C . GLU A 1 87 ? 9.196 -4.190 -9.927 1.00 86.06 87 GLU A C 1
ATOM 685 O O . GLU A 1 87 ? 9.035 -5.359 -10.295 1.00 86.06 87 GLU A O 1
ATOM 690 N N . GLY A 1 88 ? 9.848 -3.853 -8.815 1.00 89.31 88 GLY A N 1
ATOM 691 C CA . GLY A 1 88 ? 10.196 -4.801 -7.760 1.00 89.31 88 GLY A CA 1
ATOM 692 C C . GLY A 1 88 ? 9.070 -4.947 -6.733 1.00 89.31 88 GLY A C 1
ATOM 693 O O . GLY A 1 88 ? 8.126 -4.158 -6.716 1.00 89.31 88 GLY A O 1
ATOM 694 N N . CYS A 1 89 ? 9.172 -5.955 -5.870 1.00 92.25 89 CYS A N 1
ATOM 695 C CA . CYS A 1 89 ? 8.291 -6.137 -4.717 1.00 92.25 89 CYS A CA 1
ATOM 696 C C . CYS A 1 89 ? 9.089 -6.799 -3.589 1.00 92.25 89 CYS A C 1
ATOM 698 O O . CYS A 1 89 ? 9.702 -7.841 -3.813 1.00 92.25 89 CYS A O 1
ATOM 700 N N . LEU A 1 90 ? 9.070 -6.230 -2.378 1.00 91.75 90 LEU A N 1
ATOM 701 C CA . LEU A 1 90 ? 9.796 -6.796 -1.230 1.00 91.75 90 LEU A CA 1
ATOM 702 C C . LEU A 1 90 ? 9.276 -8.188 -0.836 1.00 91.75 90 LEU A C 1
ATOM 704 O O . LEU A 1 90 ? 10.035 -9.017 -0.345 1.00 91.75 90 LEU A O 1
ATOM 708 N N . SER A 1 91 ? 8.002 -8.467 -1.112 1.00 92.50 91 SER A N 1
ATOM 709 C CA . SER A 1 91 ? 7.391 -9.781 -0.897 1.00 92.50 91 SER A CA 1
ATOM 710 C C . SER A 1 91 ? 7.763 -10.822 -1.961 1.00 92.50 91 SER A C 1
ATOM 712 O O . SER A 1 91 ? 7.507 -12.004 -1.754 1.00 92.50 91 SER A O 1
ATOM 714 N N . ILE A 1 92 ? 8.367 -10.419 -3.087 1.00 91.38 92 ILE A N 1
ATOM 715 C CA . ILE A 1 92 ? 8.823 -11.314 -4.164 1.00 91.38 92 ILE A CA 1
ATOM 716 C C . ILE A 1 92 ? 10.300 -11.001 -4.474 1.00 91.38 92 ILE A C 1
ATOM 718 O O . ILE A 1 92 ? 10.612 -10.387 -5.501 1.00 91.38 92 ILE A O 1
ATOM 722 N N . PRO A 1 93 ? 11.225 -11.371 -3.571 1.00 87.88 93 PRO A N 1
ATOM 723 C CA . PRO A 1 93 ? 12.629 -10.997 -3.684 1.00 87.88 93 PRO A CA 1
ATOM 724 C C . PRO A 1 93 ? 13.255 -11.513 -4.987 1.00 87.88 93 PRO A C 1
ATOM 726 O O . PRO A 1 93 ? 13.005 -12.636 -5.420 1.00 87.88 93 PRO A O 1
ATOM 729 N N . GLY A 1 94 ? 14.058 -10.662 -5.633 1.00 84.06 94 GLY A N 1
ATOM 730 C CA . GLY A 1 94 ? 14.703 -10.952 -6.921 1.00 84.06 94 GLY A CA 1
ATOM 731 C C . GLY A 1 94 ? 13.793 -10.824 -8.151 1.00 84.06 94 GLY A C 1
ATOM 732 O O . GLY A 1 94 ? 14.282 -10.916 -9.276 1.00 84.06 94 GLY A O 1
ATOM 733 N N . SER A 1 95 ? 12.489 -10.576 -7.977 1.00 82.44 95 SER A N 1
ATOM 734 C CA . SER A 1 95 ? 11.575 -10.368 -9.103 1.00 82.44 95 SER A CA 1
ATOM 735 C C . SER A 1 95 ? 11.545 -8.911 -9.546 1.00 82.44 95 SER A C 1
ATOM 737 O O . SER A 1 95 ? 11.149 -8.030 -8.784 1.00 82.44 95 SER A O 1
ATOM 739 N N . TYR A 1 96 ? 11.832 -8.693 -10.829 1.00 82.31 96 TYR A N 1
ATOM 740 C CA . TYR A 1 96 ? 11.553 -7.447 -11.533 1.00 82.31 96 TYR A CA 1
ATOM 741 C C . TYR A 1 96 ? 10.633 -7.739 -12.711 1.00 82.31 96 TYR A C 1
ATOM 743 O O . TYR A 1 96 ? 10.959 -8.520 -13.606 1.00 82.31 96 TYR A O 1
ATOM 751 N N . ALA A 1 97 ? 9.460 -7.118 -12.697 1.00 80.88 97 ALA A N 1
ATOM 752 C CA . ALA A 1 97 ? 8.443 -7.316 -13.714 1.00 80.88 97 ALA A CA 1
ATOM 753 C C . ALA A 1 97 ? 8.196 -6.010 -14.464 1.00 80.88 97 ALA A C 1
ATOM 755 O O . ALA A 1 97 ? 7.927 -4.975 -13.859 1.00 80.88 97 ALA A O 1
ATOM 756 N N . THR A 1 98 ? 8.228 -6.061 -15.793 1.00 84.94 98 THR A N 1
ATOM 757 C CA . THR A 1 98 ? 7.799 -4.934 -16.617 1.00 84.94 98 THR A CA 1
ATOM 758 C C . THR A 1 98 ? 6.267 -4.894 -16.623 1.00 84.94 98 THR A C 1
ATOM 760 O O . THR A 1 98 ? 5.624 -5.729 -17.268 1.00 84.94 98 THR A O 1
ATOM 763 N N . ILE A 1 99 ? 5.669 -3.938 -15.903 1.00 83.50 99 ILE A N 1
ATOM 764 C CA . ILE A 1 99 ? 4.211 -3.850 -15.717 1.00 83.50 99 ILE A CA 1
ATOM 765 C C . ILE A 1 99 ? 3.642 -2.620 -16.420 1.00 83.50 99 ILE A C 1
ATOM 767 O O . ILE A 1 99 ? 4.184 -1.515 -16.375 1.00 83.50 99 ILE A O 1
ATOM 771 N N . LYS A 1 100 ? 2.495 -2.808 -17.080 1.00 86.38 100 LYS A N 1
ATOM 772 C CA . LYS A 1 100 ? 1.723 -1.706 -17.658 1.00 86.38 100 LYS A CA 1
ATOM 773 C C . LYS A 1 100 ? 0.845 -1.080 -16.578 1.00 86.38 100 LYS A C 1
ATOM 775 O O . LYS A 1 100 ? -0.148 -1.666 -16.154 1.00 86.38 100 LYS A O 1
ATOM 780 N N . ARG A 1 101 ? 1.183 0.142 -16.175 1.00 91.56 101 ARG A N 1
ATOM 781 C CA . ARG A 1 101 ? 0.375 0.970 -15.270 1.00 91.56 101 ARG A CA 1
ATOM 782 C C . ARG A 1 101 ? -0.332 2.089 -16.024 1.00 91.56 101 ARG A C 1
ATOM 784 O O . ARG A 1 101 ? 0.031 2.445 -17.147 1.00 91.56 101 ARG A O 1
ATOM 791 N N . HIS A 1 102 ? -1.340 2.677 -15.391 1.00 93.12 102 HIS A N 1
ATOM 792 C CA . HIS A 1 102 ? -1.939 3.912 -15.888 1.00 93.12 102 HIS A CA 1
ATOM 793 C C . HIS A 1 102 ? -1.111 5.105 -15.423 1.00 93.12 102 HIS A C 1
ATOM 795 O O . HIS A 1 102 ? -0.825 5.233 -14.227 1.00 93.12 102 HIS A O 1
ATOM 801 N N . TYR A 1 103 ? -0.745 5.988 -16.359 1.00 93.88 103 TYR A N 1
ATOM 802 C CA . TYR A 1 103 ? 0.074 7.166 -16.051 1.00 93.88 103 TYR A CA 1
ATOM 803 C C . TYR A 1 103 ? -0.636 8.077 -15.049 1.00 93.88 103 TYR A C 1
ATOM 805 O O . TYR A 1 103 ? 0.015 8.661 -14.190 1.00 93.88 103 TYR A O 1
ATOM 813 N N . LYS A 1 104 ? -1.962 8.208 -15.154 1.00 95.56 104 LYS A N 1
ATOM 814 C CA . LYS A 1 104 ? -2.787 9.037 -14.276 1.00 95.56 104 LYS A CA 1
ATOM 815 C C . LYS A 1 104 ? -3.970 8.239 -13.748 1.00 95.56 104 LYS A C 1
ATOM 817 O O . LYS A 1 104 ? -4.680 7.599 -14.524 1.00 95.56 104 LYS A O 1
ATOM 822 N N . ILE A 1 105 ? -4.239 8.380 -12.457 1.00 97.44 105 ILE A N 1
ATOM 823 C CA . ILE A 1 105 ? -5.441 7.850 -11.813 1.00 97.44 105 ILE A CA 1
ATOM 824 C C . ILE A 1 105 ? -6.178 8.952 -11.055 1.00 97.44 105 ILE A C 1
ATOM 826 O O . ILE A 1 105 ? -5.555 9.846 -10.473 1.00 97.44 105 ILE A O 1
ATOM 830 N N . LYS A 1 106 ? -7.510 8.879 -11.051 1.00 98.25 106 LYS A N 1
ATOM 831 C CA . LYS A 1 106 ? -8.331 9.485 -9.998 1.00 98.25 106 LYS A CA 1
ATOM 832 C C . LYS A 1 106 ? -8.723 8.375 -9.039 1.00 98.25 106 LYS A C 1
ATOM 834 O O . LYS A 1 106 ? -9.128 7.304 -9.487 1.00 98.25 106 LYS A O 1
ATOM 839 N N . TYR A 1 107 ? -8.603 8.620 -7.749 1.00 98.12 107 TYR A N 1
ATOM 840 C CA . TYR A 1 107 ? -8.857 7.616 -6.725 1.00 98.12 107 TYR A CA 1
ATOM 841 C C . TYR A 1 107 ? -9.470 8.267 -5.493 1.00 98.12 107 TYR A C 1
ATOM 843 O O . TYR A 1 107 ? -9.350 9.475 -5.306 1.00 98.12 107 TYR A O 1
ATOM 851 N N . ILE A 1 108 ? -10.145 7.480 -4.672 1.00 97.69 108 ILE A N 1
ATOM 852 C CA . ILE A 1 108 ? -10.578 7.865 -3.332 1.00 97.69 108 ILE A CA 1
ATOM 853 C C . ILE A 1 108 ? -9.688 7.153 -2.317 1.00 97.69 108 ILE A C 1
ATOM 855 O O . ILE A 1 108 ? -9.245 6.037 -2.567 1.00 97.69 108 ILE A O 1
ATOM 859 N N . THR A 1 109 ? -9.381 7.819 -1.212 1.00 98.25 109 THR A N 1
ATOM 860 C CA . THR A 1 109 ? -8.725 7.247 -0.029 1.00 98.25 109 THR A CA 1
ATOM 861 C C . THR A 1 109 ? -9.086 8.118 1.161 1.00 98.25 109 THR A C 1
ATOM 863 O O . THR A 1 109 ? -9.187 9.333 0.987 1.00 98.25 109 THR A O 1
ATOM 866 N N . HIS A 1 110 ? -9.257 7.543 2.354 1.00 97.50 110 HIS A N 1
ATOM 867 C CA . HIS A 1 110 ? -9.720 8.309 3.530 1.00 97.50 110 HIS A CA 1
ATOM 868 C C . HIS A 1 110 ? -11.032 9.073 3.253 1.00 97.50 110 HIS A C 1
ATOM 870 O O . HIS A 1 110 ? -11.202 10.210 3.671 1.00 97.50 110 HIS A O 1
ATOM 8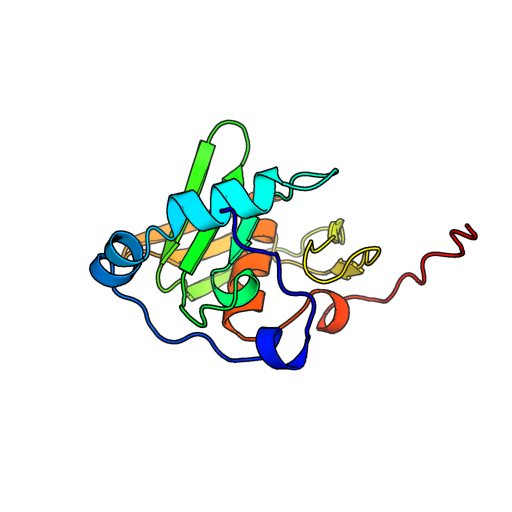76 N N . GLY A 1 111 ? -11.905 8.527 2.397 1.00 97.44 111 GLY A N 1
ATOM 877 C CA . GLY A 1 111 ? -13.114 9.223 1.924 1.00 97.44 111 GLY A CA 1
ATOM 878 C C . GLY A 1 111 ? -12.874 10.423 0.987 1.00 97.44 111 GLY A C 1
ATOM 879 O O . GLY A 1 111 ? -13.829 11.013 0.489 1.00 97.44 111 GLY A O 1
ATOM 880 N N . ILE A 1 112 ? -11.622 10.775 0.676 1.00 98.00 112 ILE A N 1
ATOM 881 C CA . ILE A 1 112 ? -11.259 11.970 -0.098 1.00 98.00 112 ILE A CA 1
ATOM 882 C C . ILE A 1 112 ? -10.816 11.589 -1.513 1.00 98.00 112 ILE A C 1
ATOM 884 O O . ILE A 1 112 ? -9.925 10.758 -1.710 1.00 98.00 112 ILE A O 1
ATOM 888 N N . LYS A 1 113 ? -11.399 12.248 -2.522 1.00 98.31 113 LYS A N 1
ATOM 889 C CA . LYS A 1 113 ? -10.985 12.107 -3.926 1.00 98.31 113 LYS A CA 1
ATOM 890 C C . LYS A 1 113 ? -9.648 12.811 -4.170 1.00 98.31 113 LYS A C 1
ATOM 892 O O . LYS A 1 113 ? -9.474 13.980 -3.841 1.00 98.31 113 LYS A O 1
ATOM 897 N N . LYS A 1 114 ? -8.713 12.107 -4.800 1.00 98.25 114 LYS A N 1
ATOM 898 C CA . LYS A 1 114 ? -7.358 12.562 -5.124 1.00 98.25 114 LYS A CA 1
ATOM 899 C C . LYS A 1 114 ? 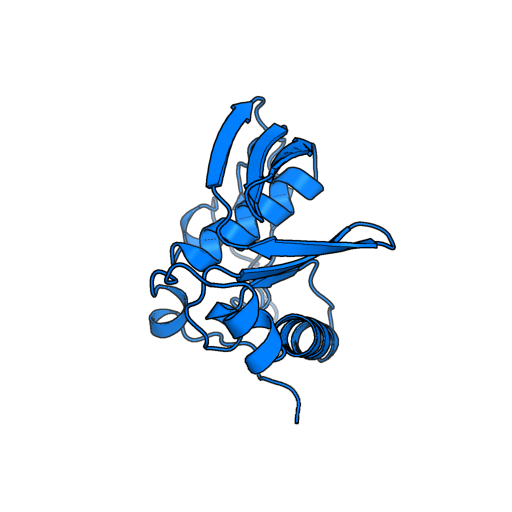-6.985 12.184 -6.558 1.00 98.25 114 LYS A C 1
ATOM 901 O O . LYS A 1 114 ? -7.637 11.369 -7.216 1.00 98.25 114 LYS A O 1
ATOM 906 N N . VAL A 1 115 ? -5.910 12.793 -7.052 1.00 97.94 115 VAL A N 1
ATOM 907 C CA . VAL A 1 115 ? -5.338 12.512 -8.373 1.00 97.94 115 VAL A CA 1
ATOM 908 C C . VAL A 1 115 ? -3.848 12.250 -8.222 1.00 97.94 115 VAL A C 1
ATOM 910 O O . VAL A 1 115 ? -3.142 13.032 -7.592 1.00 97.94 115 VAL A O 1
ATOM 913 N N . ALA A 1 116 ? -3.366 11.172 -8.835 1.00 96.75 116 ALA A N 1
ATOM 914 C CA . ALA A 1 116 ? -1.945 10.856 -8.916 1.00 96.75 116 ALA A CA 1
ATOM 915 C C . ALA A 1 116 ? -1.517 10.695 -10.376 1.00 96.75 116 ALA A C 1
ATOM 917 O O . ALA A 1 116 ? -2.320 10.333 -11.241 1.00 96.75 116 ALA A O 1
ATOM 918 N N . LYS A 1 117 ? -0.248 11.005 -10.650 1.00 95.00 117 LYS A N 1
ATOM 919 C CA . LYS A 1 117 ? 0.381 10.893 -11.968 1.00 95.00 117 LYS A CA 1
ATOM 920 C C . LYS A 1 117 ? 1.772 10.267 -11.842 1.00 95.00 117 LYS A C 1
ATOM 922 O O . LYS A 1 117 ? 2.366 10.318 -10.766 1.00 95.00 117 LYS A O 1
ATOM 927 N N . GLY A 1 118 ? 2.292 9.730 -12.942 1.00 92.88 118 GLY A N 1
ATOM 928 C CA . GLY A 1 118 ? 3.657 9.217 -13.035 1.00 92.88 118 GLY A CA 1
ATOM 929 C C . GLY A 1 118 ? 3.948 8.113 -12.017 1.00 92.88 118 GLY A C 1
ATOM 930 O O . GLY A 1 118 ? 3.086 7.281 -11.738 1.00 92.88 118 GLY A O 1
ATOM 931 N N . LEU A 1 119 ? 5.140 8.146 -11.418 1.00 92.00 119 LEU A N 1
ATOM 932 C CA . LEU A 1 119 ? 5.587 7.138 -10.453 1.00 92.00 119 LEU A CA 1
ATOM 933 C C . LEU A 1 119 ? 4.665 7.028 -9.224 1.00 92.00 119 LEU A C 1
ATOM 935 O O . LEU A 1 119 ? 4.371 5.926 -8.775 1.00 92.00 119 LEU A O 1
ATOM 939 N N . LYS A 1 120 ? 4.103 8.140 -8.729 1.00 95.12 120 LYS A N 1
ATOM 940 C CA . LYS A 1 120 ? 3.127 8.093 -7.625 1.00 95.12 120 LYS A 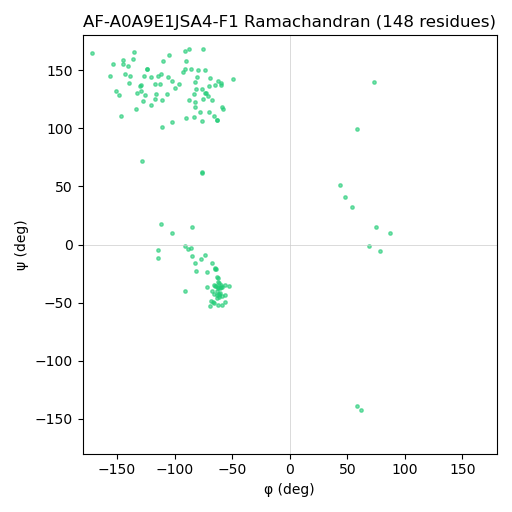CA 1
ATOM 941 C C . LYS A 1 120 ? 1.857 7.322 -8.004 1.00 95.12 120 LYS A C 1
ATOM 943 O O . LYS A 1 120 ? 1.300 6.609 -7.180 1.00 95.12 120 LYS A O 1
ATOM 948 N N . SER A 1 121 ? 1.403 7.451 -9.255 1.00 95.38 121 SER A N 1
ATOM 949 C CA . SER A 1 121 ? 0.279 6.660 -9.783 1.00 95.38 121 SER A CA 1
ATOM 950 C C . SER A 1 121 ? 0.615 5.168 -9.796 1.00 95.38 121 SER A C 1
ATOM 952 O O . SER A 1 121 ? -0.238 4.343 -9.474 1.00 95.38 121 SER A O 1
ATOM 954 N N . GLN A 1 122 ? 1.847 4.819 -10.166 1.00 94.00 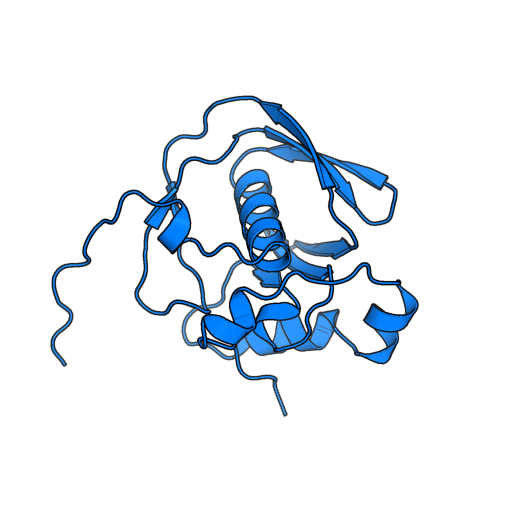122 GLN A N 1
ATOM 955 C CA . GLN A 1 122 ? 2.341 3.443 -10.201 1.00 94.00 122 GLN A CA 1
ATOM 956 C C . GLN A 1 122 ? 2.420 2.819 -8.802 1.00 94.00 122 GLN A C 1
ATOM 958 O O . GLN A 1 122 ? 1.829 1.762 -8.612 1.00 94.00 122 GLN A O 1
ATOM 963 N N . ILE A 1 123 ? 3.036 3.499 -7.826 1.00 95.38 123 ILE A N 1
ATOM 964 C CA . ILE A 1 123 ? 3.114 3.027 -6.430 1.00 95.38 123 ILE A CA 1
ATOM 965 C C . ILE A 1 123 ? 1.708 2.764 -5.881 1.00 95.38 123 ILE A C 1
ATOM 967 O O . ILE A 1 123 ? 1.421 1.674 -5.412 1.00 95.38 123 ILE A O 1
ATOM 971 N N . ILE A 1 124 ? 0.776 3.712 -6.034 1.00 97.38 124 ILE A N 1
ATOM 972 C CA . ILE A 1 124 ? -0.598 3.537 -5.535 1.00 97.38 124 ILE A CA 1
ATOM 973 C C . ILE A 1 124 ? -1.293 2.337 -6.194 1.00 97.38 124 ILE A C 1
ATOM 975 O O . ILE A 1 124 ? -1.984 1.583 -5.518 1.00 97.38 124 ILE A O 1
ATOM 979 N N . GLN A 1 125 ? -1.126 2.143 -7.506 1.00 96.44 125 GLN A N 1
ATOM 980 C CA . GLN A 1 125 ? -1.678 0.967 -8.190 1.00 96.44 125 GLN A CA 1
ATOM 981 C C . GLN A 1 125 ? -1.055 -0.342 -7.682 1.00 96.44 125 GLN A C 1
ATOM 983 O O . GLN A 1 125 ? -1.765 -1.337 -7.608 1.00 96.44 125 GLN A O 1
ATOM 988 N N . HIS A 1 126 ? 0.235 -0.340 -7.341 1.00 95.56 126 HIS A N 1
ATOM 989 C CA . HIS A 1 126 ? 0.936 -1.488 -6.769 1.00 95.56 126 HIS A CA 1
ATOM 990 C C . HIS A 1 126 ? 0.416 -1.830 -5.365 1.00 95.56 126 HIS A C 1
ATOM 992 O O . HIS A 1 126 ? 0.014 -2.962 -5.122 1.00 95.56 126 HIS A O 1
ATOM 998 N N . GLU A 1 127 ? 0.310 -0.847 -4.471 1.00 97.88 127 GLU A N 1
ATOM 999 C CA . GLU A 1 127 ? -0.194 -1.087 -3.111 1.00 97.88 127 GLU A CA 1
ATOM 1000 C C . GLU A 1 127 ? -1.666 -1.534 -3.099 1.00 97.88 127 GLU A C 1
ATOM 1002 O O . GLU A 1 127 ? -2.065 -2.385 -2.307 1.00 97.88 127 GLU A O 1
ATOM 1007 N N . ILE A 1 128 ? -2.489 -0.999 -4.009 1.00 97.88 128 ILE A N 1
ATOM 1008 C CA . ILE A 1 128 ? -3.882 -1.443 -4.177 1.00 97.88 128 ILE A CA 1
ATOM 1009 C C . ILE A 1 128 ? -3.946 -2.889 -4.686 1.00 97.88 128 ILE A C 1
ATOM 1011 O O . ILE A 1 128 ? -4.860 -3.623 -4.316 1.00 97.88 128 ILE A O 1
ATOM 1015 N N . ASP A 1 129 ? -3.006 -3.315 -5.529 1.00 97.00 129 ASP A N 1
ATOM 1016 C CA . ASP A 1 129 ? -2.962 -4.692 -6.021 1.00 97.00 129 ASP A CA 1
ATOM 1017 C C . ASP A 1 129 ? -2.740 -5.687 -4.882 1.00 97.00 129 ASP A C 1
ATOM 1019 O O . ASP A 1 129 ? -3.482 -6.667 -4.805 1.00 97.00 129 ASP A O 1
ATOM 1023 N N . HIS A 1 130 ? -1.830 -5.385 -3.950 1.00 97.75 130 HIS A N 1
ATOM 1024 C CA . HIS A 1 130 ? -1.619 -6.201 -2.753 1.00 97.75 130 HIS A CA 1
ATOM 1025 C C . HIS A 1 130 ? -2.903 -6.382 -1.936 1.00 97.75 130 HIS A C 1
ATOM 1027 O O . HIS A 1 130 ? -3.230 -7.500 -1.553 1.00 97.75 130 HIS A O 1
ATOM 1033 N N . MET A 1 131 ? -3.684 -5.316 -1.735 1.00 98.00 131 MET A N 1
ATOM 1034 C CA . MET A 1 131 ? -4.964 -5.398 -1.008 1.00 98.00 131 MET A CA 1
ATOM 1035 C C . MET A 1 131 ? -6.012 -6.273 -1.713 1.00 98.00 131 MET A C 1
ATOM 1037 O O . MET A 1 131 ? -6.959 -6.735 -1.083 1.00 98.00 131 MET A O 1
ATOM 1041 N N . ASN A 1 132 ? -5.862 -6.485 -3.021 1.00 97.25 132 ASN A N 1
ATOM 1042 C CA . ASN A 1 132 ? -6.752 -7.309 -3.836 1.00 97.25 132 ASN A CA 1
ATOM 1043 C C . ASN A 1 132 ? -6.162 -8.697 -4.140 1.00 97.25 132 ASN A C 1
ATOM 1045 O O . ASN A 1 132 ? -6.696 -9.407 -4.988 1.00 97.25 132 ASN A O 1
ATOM 1049 N N . GLY A 1 133 ? -5.059 -9.075 -3.487 1.00 95.62 133 GLY A N 1
ATOM 1050 C CA . GLY A 1 133 ? -4.417 -10.374 -3.674 1.00 95.62 133 GLY A CA 1
ATOM 1051 C C . GLY A 1 133 ? -3.630 -10.528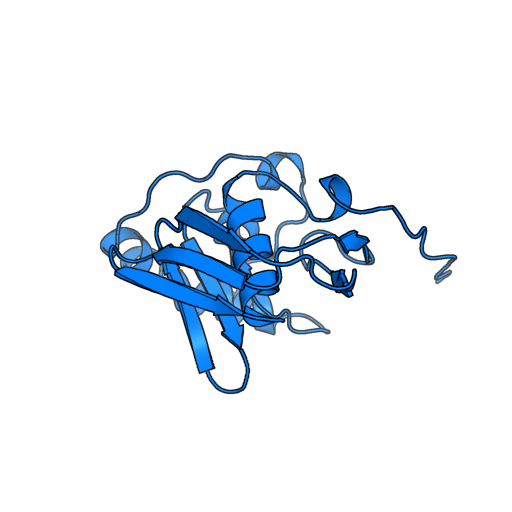 -4.980 1.00 95.62 133 GLY A C 1
ATOM 1052 O O . GLY A 1 133 ? -3.302 -11.650 -5.369 1.00 95.62 133 GLY A O 1
ATOM 1053 N N . PHE A 1 134 ? -3.327 -9.429 -5.675 1.00 94.94 134 PHE A N 1
ATOM 1054 C CA . PHE A 1 134 ? -2.511 -9.443 -6.888 1.00 94.94 134 PHE A CA 1
ATOM 1055 C C . PHE A 1 134 ? -1.052 -9.122 -6.578 1.00 94.94 134 PHE A C 1
ATOM 1057 O O . PHE A 1 134 ? -0.740 -8.179 -5.852 1.00 94.94 134 PHE A O 1
ATOM 1064 N N . LEU A 1 135 ? -0.151 -9.864 -7.215 1.00 92.56 135 LEU A N 1
ATOM 1065 C CA . LEU A 1 135 ? 1.290 -9.661 -7.143 1.00 92.56 135 LEU A CA 1
ATOM 1066 C C . LEU A 1 135 ? 1.826 -9.136 -8.478 1.00 92.56 135 LEU A C 1
ATOM 1068 O O . LEU A 1 135 ? 1.230 -9.327 -9.541 1.00 92.56 135 LEU A O 1
ATOM 1072 N N . ASN A 1 136 ? 2.995 -8.494 -8.449 1.00 84.94 136 ASN A N 1
ATOM 1073 C CA . ASN A 1 136 ? 3.654 -7.977 -9.655 1.00 84.94 136 ASN A CA 1
ATOM 1074 C C . ASN A 1 136 ? 3.884 -9.082 -10.717 1.00 84.94 136 ASN A C 1
ATOM 1076 O O . ASN A 1 136 ? 3.712 -8.846 -11.916 1.00 84.94 136 ASN A O 1
ATOM 1080 N N . ILE A 1 137 ? 4.175 -10.309 -10.282 1.00 86.38 137 ILE A N 1
ATOM 1081 C CA . ILE A 1 137 ? 4.341 -11.490 -11.144 1.00 86.38 137 ILE A CA 1
ATOM 1082 C C . ILE A 1 137 ? 3.066 -11.919 -11.889 1.00 86.38 137 ILE A C 1
ATOM 1084 O O . ILE A 1 137 ? 3.180 -12.594 -12.910 1.00 86.38 137 ILE A O 1
ATOM 1088 N N . ASP A 1 138 ? 1.879 -11.505 -11.434 1.00 82.44 138 ASP A N 1
ATOM 1089 C CA . ASP A 1 138 ? 0.603 -11.845 -12.080 1.00 82.44 138 ASP A CA 1
ATOM 1090 C C . ASP A 1 138 ? 0.303 -10.933 -13.284 1.00 82.44 138 ASP A C 1
ATOM 1092 O O . ASP A 1 138 ? -0.474 -11.286 -14.169 1.00 82.44 138 ASP A O 1
ATOM 1096 N N . LYS A 1 139 ? 0.900 -9.732 -13.316 1.00 70.44 139 LYS A N 1
ATOM 1097 C CA . LYS A 1 139 ? 0.601 -8.673 -14.302 1.00 70.44 139 LYS A CA 1
ATOM 1098 C C . LYS A 1 139 ? 1.763 -8.347 -15.237 1.00 70.44 139 LYS A C 1
ATOM 1100 O O . LYS A 1 139 ? 1.589 -7.594 -16.198 1.00 70.44 139 LYS A O 1
ATOM 1105 N N . GLY A 1 140 ? 2.953 -8.852 -14.931 1.00 61.56 140 GLY A N 1
ATOM 1106 C CA . GLY A 1 140 ? 4.168 -8.597 -15.692 1.00 61.56 140 GLY A CA 1
ATOM 1107 C C . GLY A 1 140 ? 4.298 -9.445 -16.952 1.00 61.56 140 GLY A C 1
ATOM 1108 O O . GLY A 1 140 ? 3.896 -10.605 -16.989 1.00 61.56 140 GLY A O 1
ATOM 1109 N N . VAL A 1 141 ? 4.973 -8.894 -17.963 1.00 59.09 141 VAL A N 1
ATOM 1110 C CA . VAL A 1 141 ? 5.686 -9.732 -18.938 1.00 59.09 141 VAL A CA 1
ATOM 1111 C C . VAL A 1 141 ? 6.975 -10.173 -18.247 1.00 59.09 141 VAL A C 1
ATOM 1113 O O . VAL A 1 141 ? 7.797 -9.326 -17.893 1.00 59.09 141 VAL A O 1
ATOM 1116 N N . LYS A 1 142 ? 7.130 -11.476 -17.981 1.00 47.41 142 LYS A N 1
ATOM 1117 C CA . LYS A 1 142 ? 8.304 -12.008 -17.274 1.00 47.41 142 LYS A CA 1
ATOM 1118 C C . LYS A 1 142 ? 9.584 -11.649 -18.036 1.00 47.41 142 LYS A C 1
ATOM 1120 O O . LYS A 1 142 ? 9.798 -12.142 -19.139 1.00 47.41 142 LYS A O 1
ATOM 1125 N N . LYS A 1 143 ? 10.465 -10.856 -17.422 1.00 45.50 143 LYS A N 1
ATOM 1126 C CA . LYS A 1 143 ? 11.898 -10.913 -17.724 1.00 45.50 143 LYS A CA 1
ATOM 1127 C C . LYS A 1 143 ? 12.480 -11.938 -16.764 1.00 45.50 143 LYS A C 1
ATOM 1129 O O . LYS A 1 143 ? 12.508 -11.711 -15.560 1.00 45.50 143 LYS A O 1
ATOM 1134 N N . ILE A 1 144 ? 12.867 -13.100 -17.279 1.00 41.34 144 ILE A N 1
ATOM 1135 C CA . ILE A 1 144 ? 13.632 -14.058 -16.483 1.00 41.34 144 ILE A CA 1
ATOM 1136 C C . ILE A 1 144 ? 14.972 -13.373 -16.212 1.00 41.34 144 ILE A C 1
ATOM 1138 O O . ILE A 1 144 ? 15.734 -13.134 -17.148 1.00 41.34 144 ILE A O 1
ATOM 1142 N N . ALA A 1 145 ? 15.231 -12.992 -14.962 1.00 45.53 145 ALA A N 1
ATOM 1143 C CA . ALA A 1 145 ? 16.550 -12.528 -14.566 1.00 45.53 145 ALA A CA 1
ATOM 1144 C C . ALA A 1 145 ? 17.516 -13.707 -14.750 1.00 45.53 145 ALA A C 1
ATOM 1146 O O . ALA A 1 145 ? 17.443 -14.705 -14.032 1.00 45.53 145 ALA A O 1
ATOM 1147 N N . MET A 1 146 ? 18.368 -13.635 -15.773 1.00 36.44 146 MET A N 1
ATOM 1148 C CA . MET A 1 146 ? 19.462 -14.582 -15.944 1.00 36.44 146 MET A CA 1
ATOM 1149 C C . MET A 1 146 ? 20.423 -14.435 -14.760 1.00 36.44 146 MET A C 1
ATOM 1151 O O . MET A 1 146 ? 21.146 -13.452 -14.669 1.00 36.44 146 MET A O 1
ATOM 1155 N N . GLY A 1 147 ? 20.393 -15.431 -13.875 1.00 39.47 147 GLY A N 1
ATOM 1156 C CA . GLY A 1 147 ? 21.517 -15.912 -13.074 1.00 39.47 147 GLY A CA 1
ATOM 1157 C C . GLY A 1 147 ? 22.209 -14.916 -12.145 1.00 39.47 147 GLY A C 1
ATOM 1158 O O . GLY A 1 147 ? 23.173 -14.272 -12.539 1.00 39.47 147 GLY A O 1
ATOM 1159 N N . TRP A 1 148 ? 21.863 -14.964 -10.860 1.00 30.05 148 TRP A N 1
ATOM 1160 C CA . TRP A 1 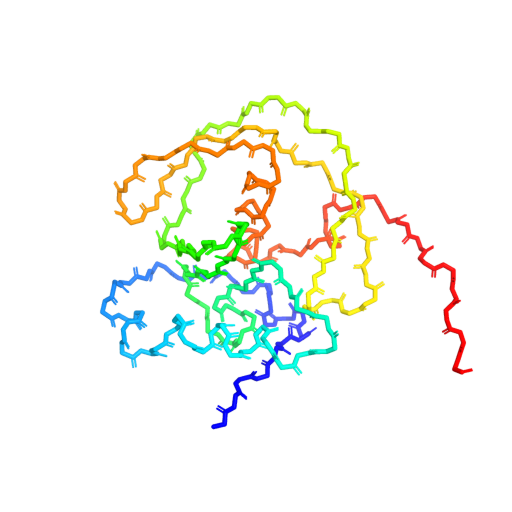148 ? 22.872 -14.858 -9.805 1.00 30.05 148 TRP A CA 1
ATOM 1161 C C . TRP A 1 148 ? 23.125 -16.267 -9.268 1.00 30.05 148 TRP A C 1
ATOM 1163 O O . TRP A 1 148 ? 22.272 -16.858 -8.609 1.00 30.05 148 TRP A O 1
ATOM 1173 N N . LYS A 1 149 ? 24.274 -16.838 -9.646 1.00 30.97 149 LYS A N 1
ATOM 1174 C CA . LYS A 1 149 ? 24.885 -17.939 -8.899 1.00 30.97 149 LYS A CA 1
ATOM 1175 C C . LYS A 1 149 ? 25.623 -17.329 -7.703 1.00 30.97 149 LYS A C 1
ATOM 1177 O O . LYS A 1 149 ? 26.122 -16.213 -7.825 1.00 30.97 149 LYS A O 1
ATOM 1182 N N . ALA A 1 150 ? 25.579 -18.073 -6.599 1.00 37.84 150 ALA A N 1
ATOM 1183 C CA . ALA A 1 150 ? 26.147 -17.775 -5.286 1.00 37.84 150 ALA A CA 1
ATOM 1184 C C . ALA A 1 150 ? 27.594 -17.266 -5.316 1.00 37.84 150 ALA A C 1
ATOM 1186 O O . ALA A 1 150 ? 28.332 -17.659 -6.249 1.00 37.84 150 ALA A O 1
#

Radius of gyration: 14.93 Å; Cα contacts (8 Å, |Δi|>4): 295; chains: 1; bounding box: 39×31×39 Å

Solvent-accessible surface area (backbone atoms only — not comparable to full-atom values): 8427 Å² total; per-residue (Å²): 133,75,53,65,74,44,59,56,62,77,66,41,42,43,66,29,39,88,54,56,74,64,58,43,59,80,66,41,45,65,63,45,41,51,48,35,41,65,72,50,102,63,67,64,58,57,41,32,36,35,41,61,73,38,56,34,26,37,31,38,34,52,60,84,101,40,79,49,76,39,38,55,62,43,82,77,44,78,41,62,82,34,76,69,48,76,42,70,43,89,46,44,77,92,46,50,17,43,32,80,42,43,25,27,33,33,29,34,31,75,92,41,81,48,75,38,50,51,69,60,20,41,52,54,54,51,44,54,30,38,33,64,26,44,54,65,81,79,64,27,58,81,56,80,78,82,75,87,76,134

Nearest PDB structures (foldseek):
  1lme-assembly2_B  TM=9.046E-01  e=8.444E-12  Thermotoga maritima
  5vcp-assembly2_D  TM=8.712E-01  e=1.292E-10  Paraburkholderia xenovorans LB400
  4dr9-assembly1_A  TM=8.177E-01  e=2.483E-11  Synechococcus elongatus PCC 6301
  6il2-assembly1_A  TM=8.627E-01  e=9.837E-10  Xanthomonas oryzae pv. oryzae KACC 10331
  6jff-assembly2_B  TM=7.887E-01  e=2.548E-09  Pseudomonas aeruginosa

Sequence (150 aa):
MTDKIITDQEILRKISSPTSEQQVIDLDLVNRLRAANDTGWIAGCGLAAIQIGIPLMFAWFKFGDKEFTLLNPVILERKGKFKPIDEGCLSIPGSYATIKRHYKIKYITHGIKKVAKGLKSQIIQHEIDHMNGFLNIDKGVKKIAMGWKA

Foldseek 3Di:
DAFEFALDLVLLQDAADADDPVNCVVVVVAVNFVRNQVPDPDRDQKDAPSRSRHLHQKIWGDDPNDIDMFHVKDWDDAADWDQFDWDDDPSNPPFTFRATFGQKTFMDGPNDTDIDGHVRRVVVVQNNCSNNSHHSVVGGPDDPPPDDDD